Protein AF-J9DRG9-F1 (afdb_monomer_lite)

Organism: Wuchereria bancrofti (NCBI:txid6293)

Sequence (100 aa):
MYSAGPHSILNNKTHSDPTDEMRHVGDLGNIVAEGDGTAHINISDKHVQLLGPNSIIGRSIVVHADQDDLGKGIGDKKNESLKTGNAGARVACGIVAISA

Foldseek 3Di:
DPPLDFAAADPPFWFAAQPDPGHGLRRQFDFDADPVRDTDDDGDHDSADCDDPSHQAFHKDWDADAGQLGCVDDDPCNVVSRGHSPRHDTPDMDGRHDDD

Secondary structure (DSSP, 8-state):
-----S---STTPPP--TTSSSS-TT--------TTS--------SS-BSSSTTB-TTSEEEEESS---TT---GGGHHHHHHHTT--SEEEEEE-----

Structure (mmCIF, N/CA/C/O backbone):
data_AF-J9DRG9-F1
#
_entry.id   AF-J9DRG9-F1
#
loop_
_atom_site.group_PDB
_atom_site.id
_atom_site.type_symbol
_atom_site.label_atom_id
_atom_site.label_alt_id
_atom_site.label_comp_id
_atom_site.label_asym_id
_atom_site.label_entity_id
_atom_site.label_seq_id
_atom_site.pdbx_PDB_ins_code
_atom_site.Cartn_x
_atom_site.Cartn_y
_atom_site.Cartn_z
_atom_site.occupancy
_atom_site.B_iso_or_equiv
_atom_site.auth_seq_id
_atom_site.auth_comp_id
_atom_site.auth_asym_id
_atom_site.auth_atom_id
_atom_site.pdbx_PDB_model_num
ATOM 1 N N . MET A 1 1 ? -3.247 -17.967 -0.791 1.00 45.69 1 MET A N 1
ATOM 2 C CA . MET A 1 1 ? -2.030 -17.304 -1.308 1.00 45.69 1 MET A CA 1
ATOM 3 C C . MET A 1 1 ? -1.421 -16.523 -0.147 1.00 45.69 1 MET A C 1
ATOM 5 O O . MET A 1 1 ? -2.020 -15.547 0.269 1.00 45.69 1 MET A O 1
ATOM 9 N N . TYR A 1 2 ? -0.332 -17.004 0.464 1.00 48.12 2 TYR A N 1
ATOM 10 C CA . TYR A 1 2 ? 0.168 -16.516 1.770 1.00 48.12 2 TYR A CA 1
ATOM 11 C C . TYR A 1 2 ? 1.612 -15.965 1.727 1.00 48.12 2 TYR A C 1
ATOM 13 O O . TYR A 1 2 ? 2.277 -15.926 2.753 1.00 48.12 2 TYR A O 1
ATOM 21 N N . SER A 1 3 ? 2.139 -15.549 0.567 1.00 79.69 3 SER A N 1
ATOM 22 C CA . SER A 1 3 ? 3.590 -15.305 0.417 1.00 79.69 3 SER A CA 1
ATOM 23 C C . SER A 1 3 ? 4.017 -13.887 0.021 1.00 79.69 3 SER A C 1
ATOM 25 O O . SER A 1 3 ? 5.208 -13.674 -0.171 1.00 79.69 3 SER A O 1
ATOM 27 N N . ALA A 1 4 ? 3.110 -12.907 -0.095 1.00 82.62 4 ALA A N 1
ATOM 28 C CA . ALA A 1 4 ? 3.486 -11.557 -0.551 1.00 82.62 4 ALA A CA 1
ATOM 29 C C . ALA A 1 4 ? 4.402 -10.785 0.430 1.00 82.62 4 ALA A C 1
ATOM 31 O O . ALA A 1 4 ? 5.039 -9.818 0.029 1.00 82.62 4 ALA A O 1
ATOM 32 N N . GLY A 1 5 ? 4.498 -11.208 1.699 1.00 88.88 5 GLY A N 1
ATOM 33 C CA . GLY A 1 5 ? 5.360 -10.563 2.699 1.00 88.88 5 GLY A CA 1
ATOM 34 C C . GLY A 1 5 ? 4.794 -9.244 3.257 1.00 88.88 5 GLY A C 1
ATOM 35 O O . GLY A 1 5 ? 3.593 -8.999 3.104 1.00 88.88 5 GLY A O 1
ATOM 36 N N . PRO A 1 6 ? 5.601 -8.442 3.982 1.00 90.81 6 PRO A N 1
ATOM 37 C CA . PRO A 1 6 ? 5.221 -7.114 4.482 1.00 90.81 6 PRO A CA 1
ATOM 38 C C . PRO A 1 6 ? 5.163 -6.071 3.352 1.00 90.81 6 PRO A C 1
ATOM 40 O O . PRO A 1 6 ? 5.451 -6.382 2.196 1.00 90.81 6 PRO A O 1
ATOM 43 N N . HIS A 1 7 ? 4.815 -4.823 3.684 1.00 86.94 7 HIS A N 1
ATOM 44 C CA . HIS A 1 7 ? 4.903 -3.705 2.738 1.00 86.94 7 HIS A CA 1
ATOM 45 C C . HIS A 1 7 ? 6.338 -3.560 2.201 1.00 86.94 7 HIS A C 1
ATOM 47 O O . HIS A 1 7 ? 7.302 -4.028 2.809 1.00 86.94 7 HIS A O 1
ATOM 53 N N . SER A 1 8 ? 6.505 -2.904 1.051 1.00 77.88 8 SER A N 1
ATOM 54 C CA . SER A 1 8 ? 7.840 -2.648 0.503 1.00 77.88 8 SER A CA 1
ATOM 55 C C . SER A 1 8 ? 8.552 -1.566 1.322 1.00 77.88 8 SER A C 1
ATOM 57 O O . SER A 1 8 ? 8.242 -0.381 1.189 1.00 77.88 8 SER A O 1
ATOM 59 N N . ILE A 1 9 ? 9.505 -1.971 2.163 1.00 76.69 9 ILE A N 1
ATOM 60 C CA . ILE A 1 9 ? 10.248 -1.083 3.069 1.00 76.69 9 ILE A CA 1
ATOM 61 C C . ILE A 1 9 ? 11.602 -0.716 2.455 1.00 76.69 9 ILE A C 1
ATOM 63 O O . ILE A 1 9 ? 12.373 -1.589 2.060 1.00 76.69 9 ILE A O 1
ATOM 67 N N . LEU A 1 10 ? 11.919 0.579 2.452 1.00 67.06 10 LEU A N 1
ATOM 68 C CA . LEU A 1 10 ? 13.274 1.092 2.262 1.00 67.06 10 LEU A CA 1
ATOM 69 C C . LEU A 1 10 ? 13.640 1.932 3.494 1.00 67.06 10 LEU A C 1
ATOM 71 O O . LEU A 1 10 ? 12.812 2.699 3.983 1.00 67.06 10 LEU A O 1
ATOM 75 N N . ASN A 1 11 ? 14.871 1.798 3.992 1.00 70.56 11 ASN A N 1
ATOM 76 C CA . ASN A 1 11 ? 15.418 2.584 5.111 1.00 70.56 11 ASN A CA 1
ATOM 77 C C . ASN A 1 11 ? 14.695 2.430 6.468 1.00 70.56 11 ASN A C 1
ATOM 79 O O . ASN A 1 11 ? 14.717 3.359 7.269 1.00 70.56 11 ASN A O 1
ATOM 83 N N . ASN A 1 12 ? 14.082 1.270 6.744 1.00 74.81 12 ASN A N 1
ATOM 84 C CA . ASN A 1 12 ? 13.468 0.936 8.043 1.00 74.81 12 ASN A CA 1
ATOM 85 C C . ASN A 1 12 ? 12.459 1.987 8.562 1.00 74.81 12 ASN A C 1
ATOM 87 O O . ASN A 1 12 ? 12.376 2.247 9.763 1.00 74.81 12 ASN A O 1
ATOM 91 N N . LYS A 1 13 ? 11.735 2.627 7.637 1.00 86.12 13 LYS A N 1
ATOM 92 C CA . LYS A 1 13 ? 10.661 3.583 7.937 1.00 86.12 13 LYS A CA 1
ATOM 93 C C . LYS A 1 13 ? 9.447 2.852 8.522 1.00 86.12 13 LYS A C 1
ATOM 95 O O . LYS A 1 13 ? 9.296 1.659 8.281 1.00 86.12 13 LYS A O 1
ATOM 100 N N . THR A 1 14 ? 8.606 3.563 9.270 1.00 94.12 14 THR A N 1
ATOM 101 C CA . THR A 1 14 ? 7.284 3.077 9.696 1.00 94.12 14 THR A CA 1
ATOM 102 C C . THR A 1 14 ? 6.256 3.270 8.586 1.00 94.12 14 THR A C 1
ATOM 104 O O . THR A 1 14 ? 6.478 4.056 7.661 1.00 94.12 14 THR A O 1
ATOM 107 N N . HIS A 1 15 ? 5.133 2.566 8.706 1.00 96.31 15 HIS A N 1
ATOM 108 C CA . HIS A 1 15 ? 3.958 2.797 7.878 1.00 96.31 15 HIS A CA 1
ATOM 109 C C . HIS A 1 15 ? 3.374 4.187 8.158 1.00 96.31 15 HIS A C 1
ATOM 111 O O . HIS A 1 15 ? 3.251 4.567 9.329 1.00 96.31 15 HIS A O 1
ATOM 117 N N . SER A 1 16 ? 3.018 4.909 7.092 1.00 95.69 16 SER A N 1
ATOM 118 C CA . SER A 1 16 ? 2.484 6.274 7.172 1.00 95.69 16 SER A CA 1
ATOM 119 C C . SER A 1 16 ? 1.625 6.626 5.947 1.00 95.69 16 SER A C 1
ATOM 121 O O . SER A 1 16 ? 1.507 5.851 4.996 1.00 95.69 16 SER A O 1
ATOM 123 N N . ASP A 1 17 ? 1.062 7.834 5.947 1.00 96.19 17 ASP A N 1
ATOM 124 C CA . ASP A 1 17 ? 0.263 8.390 4.853 1.00 96.19 17 ASP A CA 1
ATOM 125 C C . ASP A 1 17 ? 1.088 8.515 3.552 1.00 96.19 17 ASP A C 1
ATOM 127 O O . ASP A 1 17 ? 2.254 8.911 3.618 1.00 96.19 17 ASP A O 1
ATOM 131 N N . PRO A 1 18 ? 0.525 8.255 2.353 1.00 95.44 18 PRO A N 1
ATOM 132 C CA . PRO A 1 18 ? 1.224 8.425 1.072 1.00 95.44 18 PRO A CA 1
ATOM 133 C C . PRO A 1 18 ? 1.850 9.810 0.857 1.00 95.44 18 PRO A C 1
ATOM 135 O O . PRO A 1 18 ? 2.835 9.941 0.118 1.00 95.44 18 PRO A O 1
ATOM 138 N N . THR A 1 19 ? 1.277 10.836 1.493 1.00 94.38 19 THR A N 1
ATOM 139 C CA . THR A 1 19 ? 1.742 12.228 1.423 1.00 94.38 19 THR A CA 1
ATOM 140 C C . THR A 1 19 ? 2.936 12.526 2.334 1.00 94.38 19 THR A C 1
ATOM 142 O O . THR A 1 19 ? 3.641 13.511 2.099 1.00 94.38 19 THR A O 1
ATOM 145 N N . ASP A 1 20 ? 3.229 11.656 3.303 1.00 93.06 20 ASP A N 1
ATOM 146 C CA . ASP A 1 20 ? 4.372 11.804 4.200 1.00 93.06 20 ASP A CA 1
ATOM 147 C C . ASP A 1 20 ? 5.697 11.477 3.486 1.00 93.06 20 ASP A C 1
ATOM 149 O O . ASP A 1 20 ? 5.816 10.540 2.692 1.00 93.06 20 ASP A O 1
ATOM 153 N N . GLU A 1 21 ? 6.760 12.221 3.805 1.00 88.00 21 GLU A N 1
ATOM 154 C CA . GLU A 1 21 ? 8.109 11.923 3.292 1.00 88.00 21 GLU A CA 1
ATOM 155 C C . GLU A 1 21 ? 8.704 10.641 3.902 1.00 88.00 21 GLU A C 1
ATOM 157 O O . GLU A 1 21 ? 9.530 9.940 3.299 1.00 88.00 21 GLU A O 1
ATOM 162 N N . MET A 1 22 ? 8.287 10.319 5.126 1.00 89.00 22 MET A N 1
ATOM 163 C CA . MET A 1 22 ? 8.762 9.178 5.899 1.00 89.00 22 MET A CA 1
ATOM 164 C C . MET A 1 22 ? 7.668 8.115 5.992 1.00 89.00 22 MET A C 1
ATOM 166 O O . MET A 1 22 ? 6.952 8.039 6.982 1.00 89.00 22 MET A O 1
ATOM 170 N N . ARG A 1 23 ? 7.578 7.284 4.951 1.00 92.75 23 ARG A N 1
ATOM 171 C CA . ARG A 1 23 ? 6.650 6.149 4.826 1.00 92.75 23 ARG A CA 1
ATOM 172 C C . ARG A 1 23 ? 7.311 4.938 4.167 1.00 92.75 23 ARG A C 1
ATOM 174 O O . ARG A 1 23 ? 8.393 5.082 3.579 1.00 92.75 23 ARG A O 1
ATOM 181 N N . HIS A 1 24 ? 6.678 3.765 4.188 1.00 94.69 24 HIS A N 1
ATOM 182 C CA . HIS A 1 24 ? 7.122 2.666 3.327 1.00 94.69 24 HIS A CA 1
ATOM 183 C C . HIS A 1 24 ? 6.905 3.025 1.855 1.00 94.69 24 HIS A C 1
ATOM 185 O O . HIS A 1 24 ? 5.947 3.709 1.508 1.00 94.69 24 HIS A O 1
ATOM 191 N N . VAL A 1 25 ? 7.746 2.504 0.955 1.00 93.44 25 VAL A N 1
ATOM 192 C CA . VAL A 1 25 ? 7.607 2.741 -0.495 1.00 93.44 25 VAL A CA 1
ATOM 193 C C . VAL A 1 25 ? 6.251 2.245 -1.003 1.00 93.44 25 VAL A C 1
ATOM 195 O O . VAL A 1 25 ? 5.634 2.903 -1.834 1.00 93.44 25 VAL A O 1
ATOM 198 N N . GLY A 1 26 ? 5.783 1.110 -0.472 1.00 93.88 26 GLY A N 1
ATOM 199 C CA . GLY A 1 26 ? 4.512 0.488 -0.853 1.00 93.88 26 GLY A CA 1
ATOM 200 C C . GLY A 1 26 ? 3.254 1.090 -0.220 1.00 93.88 26 GLY A C 1
ATOM 201 O O . GLY A 1 26 ? 2.172 0.599 -0.522 1.00 93.88 26 GLY A O 1
ATOM 202 N N . ASP A 1 27 ? 3.367 2.107 0.641 1.00 96.62 27 ASP A N 1
ATOM 203 C CA . ASP A 1 27 ? 2.198 2.757 1.245 1.00 96.62 27 ASP A CA 1
ATOM 204 C C . ASP A 1 27 ? 1.525 3.673 0.208 1.00 96.62 27 ASP A C 1
ATOM 206 O O . ASP A 1 27 ? 1.989 4.783 -0.059 1.00 96.62 27 ASP A O 1
ATOM 210 N N . LEU A 1 28 ? 0.450 3.177 -0.410 1.00 97.19 28 LEU A N 1
ATOM 211 C CA . LEU A 1 28 ? -0.343 3.893 -1.421 1.00 97.19 28 LEU A CA 1
ATOM 212 C C . LEU A 1 28 ? -1.701 4.380 -0.886 1.00 97.19 28 LEU A C 1
ATOM 214 O O . LEU A 1 28 ? -2.447 5.031 -1.613 1.00 97.19 28 LEU A O 1
ATOM 218 N N . GLY A 1 29 ? -1.989 4.116 0.391 1.00 97.88 29 GLY A N 1
ATOM 219 C CA . GLY A 1 29 ? -3.188 4.573 1.085 1.00 97.88 29 GLY A CA 1
ATOM 220 C C . GLY A 1 29 ? -4.428 3.756 0.737 1.00 97.88 29 GLY A C 1
ATOM 221 O O . GLY A 1 29 ? -4.352 2.564 0.448 1.00 97.88 29 GLY A O 1
ATOM 222 N N . ASN A 1 30 ? -5.585 4.415 0.786 1.00 98.38 30 ASN A N 1
ATOM 223 C CA . ASN A 1 30 ? -6.884 3.775 0.613 1.00 98.38 30 ASN A CA 1
ATOM 224 C C . ASN A 1 30 ? -7.420 3.924 -0.815 1.00 98.38 30 ASN A C 1
ATOM 226 O O . ASN A 1 30 ? -7.277 4.972 -1.443 1.00 98.38 30 ASN A O 1
ATOM 230 N N . ILE A 1 31 ? -8.124 2.892 -1.276 1.00 97.94 31 ILE A N 1
ATOM 231 C CA . ILE A 1 31 ? -9.014 2.954 -2.439 1.00 97.94 31 ILE A CA 1
ATOM 232 C C . ILE A 1 31 ? -10.465 2.966 -1.958 1.00 97.94 31 ILE A C 1
ATOM 234 O O . ILE A 1 31 ? -10.760 2.499 -0.859 1.00 97.94 31 ILE A O 1
ATOM 238 N N . VAL A 1 32 ? -11.375 3.482 -2.780 1.00 97.50 32 VAL A N 1
ATOM 239 C CA . VAL A 1 32 ? -12.805 3.527 -2.459 1.00 97.50 32 VAL A CA 1
ATOM 240 C C . VAL A 1 32 ? -13.555 2.674 -3.469 1.00 97.50 32 VAL A C 1
ATOM 242 O O . VAL A 1 32 ? -13.469 2.921 -4.670 1.00 97.50 32 VAL A O 1
ATOM 245 N N . ALA A 1 33 ? -14.262 1.662 -2.970 1.00 96.50 33 ALA A N 1
ATOM 246 C CA . ALA A 1 33 ? -15.211 0.892 -3.758 1.00 96.50 33 ALA A CA 1
ATOM 247 C C . ALA A 1 33 ? -16.583 1.581 -3.738 1.00 96.50 33 ALA A C 1
ATOM 249 O O . ALA A 1 33 ? -17.028 2.069 -2.696 1.00 96.50 33 ALA A O 1
ATOM 250 N N . GLU A 1 34 ? -17.243 1.624 -4.889 1.00 96.06 34 GLU A N 1
ATOM 251 C CA . GLU A 1 34 ? -18.610 2.113 -5.041 1.00 96.06 34 GLU A CA 1
ATOM 252 C C . GLU A 1 34 ? -19.628 1.080 -4.524 1.00 96.06 34 GLU A C 1
ATOM 254 O O . GLU A 1 34 ? -19.274 -0.001 -4.049 1.00 96.06 34 GLU A O 1
ATOM 259 N N . GLY A 1 35 ? -20.922 1.407 -4.588 1.00 96.38 35 GLY A N 1
ATOM 260 C CA . GLY A 1 35 ? -21.987 0.554 -4.044 1.00 96.38 35 GLY A CA 1
ATOM 261 C C . GLY A 1 35 ? -22.113 -0.824 -4.709 1.00 96.38 35 GLY A C 1
ATOM 262 O O . GLY A 1 35 ? -22.702 -1.728 -4.120 1.00 96.38 35 GLY A O 1
ATOM 263 N N . ASP A 1 36 ? -21.560 -0.993 -5.909 1.00 96.88 36 ASP A N 1
ATOM 264 C CA . ASP A 1 36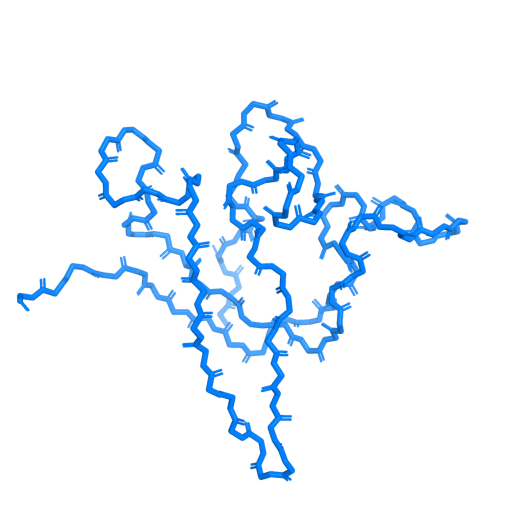 ? -21.483 -2.265 -6.635 1.00 96.88 36 ASP A CA 1
ATOM 265 C C . ASP A 1 36 ? -20.205 -3.072 -6.315 1.00 96.88 36 ASP A C 1
ATOM 267 O O . ASP A 1 36 ? -20.057 -4.202 -6.779 1.00 96.88 36 ASP A O 1
ATOM 271 N N . GLY A 1 37 ? -19.293 -2.510 -5.513 1.00 94.62 37 GLY A N 1
ATOM 272 C CA . GLY A 1 37 ? -18.000 -3.098 -5.169 1.00 94.62 37 GLY A CA 1
ATOM 273 C C . GLY A 1 37 ? -16.856 -2.749 -6.130 1.00 94.62 37 GLY A C 1
ATOM 274 O O . GLY A 1 37 ? -15.728 -3.192 -5.902 1.00 94.62 37 GLY A O 1
ATOM 275 N N . THR A 1 38 ? -17.100 -1.957 -7.178 1.00 97.44 38 THR A N 1
ATOM 276 C CA . THR A 1 38 ? -16.073 -1.533 -8.140 1.00 97.44 38 THR A CA 1
ATOM 277 C C . THR A 1 38 ? -15.268 -0.359 -7.583 1.00 97.44 38 THR A C 1
ATOM 279 O O . THR A 1 38 ? -15.835 0.609 -7.090 1.00 97.44 38 THR A O 1
ATOM 282 N N . ALA A 1 39 ? -13.936 -0.405 -7.684 1.00 97.38 39 ALA A N 1
ATOM 283 C CA . ALA A 1 39 ? -13.063 0.715 -7.327 1.00 97.38 39 ALA A CA 1
ATOM 284 C C . ALA A 1 39 ? -12.336 1.251 -8.567 1.00 97.38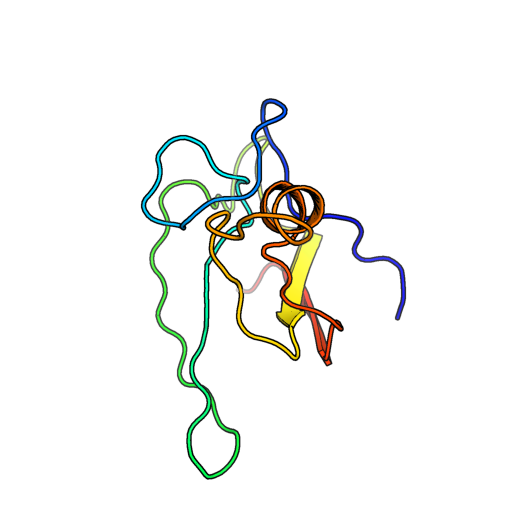 39 ALA A C 1
ATOM 286 O O . ALA A 1 39 ? -11.569 0.532 -9.212 1.00 97.38 39 ALA A O 1
ATOM 287 N N . HIS A 1 40 ? -12.537 2.531 -8.877 1.00 97.00 40 HIS A N 1
ATOM 288 C CA . HIS A 1 40 ? -11.772 3.236 -9.903 1.00 97.00 40 HIS A CA 1
ATOM 289 C C . HIS A 1 40 ? -10.536 3.877 -9.269 1.00 97.00 40 HIS A C 1
ATOM 291 O O . HIS A 1 40 ? -10.645 4.760 -8.421 1.00 97.00 40 HIS A O 1
ATOM 297 N N . ILE A 1 41 ? -9.347 3.422 -9.667 1.00 96.88 41 ILE A N 1
ATOM 298 C CA . ILE A 1 41 ? -8.092 3.776 -8.996 1.00 96.88 41 ILE A CA 1
ATOM 299 C C . ILE A 1 41 ? -7.250 4.661 -9.916 1.00 96.88 41 ILE A C 1
ATOM 301 O O . ILE A 1 41 ? -6.894 4.258 -11.022 1.00 96.88 41 ILE A O 1
ATOM 305 N N . ASN A 1 42 ? -6.894 5.854 -9.436 1.00 96.62 42 ASN A N 1
ATOM 306 C CA . ASN A 1 42 ? -5.919 6.739 -10.068 1.00 96.62 42 ASN A CA 1
ATOM 307 C C . ASN A 1 42 ? -4.999 7.320 -8.987 1.00 96.62 42 ASN A C 1
ATOM 309 O O . ASN A 1 42 ? -5.406 8.196 -8.226 1.00 96.62 42 ASN A O 1
ATOM 313 N N . ILE A 1 43 ? -3.777 6.793 -8.896 1.00 96.25 43 ILE A N 1
ATOM 314 C CA . ILE A 1 43 ? -2.781 7.168 -7.887 1.00 96.25 43 ILE A CA 1
ATOM 315 C C . ILE A 1 43 ? -1.487 7.535 -8.612 1.00 96.25 43 ILE A C 1
ATOM 317 O O . ILE A 1 43 ? -1.007 6.782 -9.458 1.00 96.25 43 ILE A O 1
ATOM 321 N N . SER A 1 44 ? -0.907 8.680 -8.251 1.00 95.44 44 SER A N 1
ATOM 322 C CA . SER A 1 44 ? 0.419 9.106 -8.701 1.00 95.44 44 SER A CA 1
ATOM 323 C C . SER A 1 44 ? 1.364 9.115 -7.511 1.00 95.44 44 SER A C 1
ATOM 325 O O . SER A 1 44 ? 1.057 9.739 -6.498 1.00 95.44 44 SER A O 1
ATOM 327 N N . ASP A 1 45 ? 2.525 8.474 -7.647 1.00 94.56 45 ASP A N 1
ATOM 328 C CA . ASP A 1 45 ? 3.479 8.347 -6.552 1.00 94.56 45 ASP A CA 1
ATOM 329 C C . ASP A 1 45 ? 4.928 8.633 -6.958 1.00 94.56 45 ASP A C 1
ATOM 331 O O . ASP A 1 45 ? 5.359 8.282 -8.054 1.00 94.56 45 ASP A O 1
ATOM 335 N N . LYS A 1 46 ? 5.692 9.261 -6.052 1.00 91.69 46 LYS A N 1
ATOM 336 C CA . LYS A 1 46 ? 7.106 9.622 -6.278 1.00 91.69 46 LYS A CA 1
ATOM 337 C C . LYS A 1 46 ? 8.112 8.583 -5.769 1.00 91.69 46 LYS A C 1
ATOM 339 O O . LYS A 1 46 ? 9.287 8.663 -6.124 1.00 91.69 46 LYS A O 1
ATOM 344 N N . HIS A 1 47 ? 7.690 7.653 -4.909 1.00 91.50 47 HIS A N 1
ATOM 345 C CA . HIS A 1 47 ? 8.575 6.650 -4.309 1.00 91.50 47 HIS A CA 1
ATOM 346 C C . HIS A 1 47 ? 8.504 5.310 -5.037 1.00 91.50 47 HIS A C 1
ATOM 348 O O . HIS A 1 47 ? 9.513 4.606 -5.107 1.00 91.50 47 HIS A O 1
ATOM 354 N N . VAL A 1 48 ? 7.341 4.953 -5.583 1.00 93.56 48 VAL A N 1
ATOM 355 C CA . VAL A 1 48 ? 7.197 3.772 -6.434 1.00 93.56 48 VAL A CA 1
ATOM 356 C C . VAL A 1 48 ? 7.978 3.967 -7.731 1.00 93.56 48 VAL A C 1
ATOM 358 O O . VAL A 1 48 ? 7.775 4.926 -8.471 1.00 93.56 48 VAL A O 1
ATOM 361 N N . GLN A 1 49 ? 8.880 3.032 -8.015 1.00 95.00 49 GLN A N 1
ATOM 362 C CA . GLN A 1 49 ? 9.733 3.053 -9.200 1.00 95.00 49 GLN A CA 1
ATOM 363 C C . GLN A 1 49 ? 9.564 1.756 -9.988 1.00 95.00 49 GLN A C 1
ATOM 365 O O . GLN A 1 49 ? 9.412 0.682 -9.410 1.00 95.00 49 GLN A O 1
ATOM 370 N N . LEU A 1 50 ? 9.627 1.843 -11.318 1.00 96.06 50 LEU A N 1
ATOM 371 C CA . LEU A 1 50 ? 9.636 0.668 -12.202 1.00 96.06 50 LEU A CA 1
ATOM 372 C C . LEU A 1 50 ? 11.058 0.255 -12.612 1.00 96.06 50 LEU A C 1
ATOM 374 O O . LEU A 1 50 ? 11.267 -0.854 -13.098 1.00 96.06 50 LEU A O 1
ATOM 378 N N . LEU A 1 51 ? 12.049 1.115 -12.368 1.00 95.12 51 LEU A N 1
ATOM 379 C CA . LEU A 1 51 ? 13.450 0.920 -12.736 1.00 95.12 51 LEU A CA 1
ATOM 380 C C . LEU A 1 51 ? 14.367 1.136 -11.527 1.00 95.12 51 LEU A C 1
ATOM 382 O O . LEU A 1 51 ? 13.994 1.795 -10.559 1.00 95.12 51 LEU A O 1
ATOM 386 N N . GLY A 1 52 ? 15.589 0.610 -11.611 1.00 93.62 52 GLY A N 1
ATOM 387 C CA . GLY A 1 52 ? 16.599 0.753 -10.564 1.00 93.62 52 GLY A CA 1
ATOM 388 C C . GLY A 1 52 ? 16.440 -0.239 -9.401 1.00 93.62 52 GLY A C 1
ATOM 389 O O . GLY A 1 52 ? 15.571 -1.111 -9.428 1.00 93.62 52 GLY A O 1
ATOM 390 N N . PRO A 1 53 ? 17.294 -0.131 -8.366 1.00 90.56 53 PRO A N 1
ATOM 391 C CA . PRO A 1 53 ? 17.375 -1.115 -7.280 1.00 90.56 53 PRO A CA 1
ATOM 392 C C . PRO A 1 53 ? 16.119 -1.175 -6.399 1.00 90.56 53 PRO A C 1
ATOM 394 O O . PRO A 1 53 ? 15.870 -2.190 -5.754 1.00 90.56 53 PRO A O 1
ATOM 397 N N . ASN A 1 54 ? 15.310 -0.113 -6.397 1.00 89.38 54 ASN A N 1
ATOM 398 C CA . ASN A 1 54 ? 14.065 -0.027 -5.632 1.00 89.38 54 ASN A CA 1
ATOM 399 C C . ASN A 1 54 ? 12.824 -0.343 -6.478 1.00 89.38 54 ASN A C 1
ATOM 401 O O . ASN A 1 54 ? 11.708 -0.039 -6.059 1.00 89.38 54 ASN A O 1
ATOM 405 N N . SER A 1 55 ? 13.011 -0.934 -7.663 1.00 94.56 55 SER A N 1
ATOM 406 C CA . SER A 1 55 ? 11.904 -1.280 -8.548 1.00 94.56 55 SER A CA 1
ATOM 407 C C . SER A 1 55 ? 10.865 -2.170 -7.851 1.00 94.56 55 SER A C 1
ATOM 409 O O . SER A 1 55 ? 11.197 -3.065 -7.059 1.00 94.56 55 SER A O 1
ATOM 411 N N . ILE A 1 56 ? 9.590 -1.920 -8.158 1.00 95.19 56 ILE A N 1
ATOM 412 C CA . ILE A 1 56 ? 8.471 -2.757 -7.715 1.00 95.19 56 ILE A CA 1
ATOM 413 C C . ILE A 1 56 ? 8.139 -3.894 -8.688 1.00 95.19 56 ILE A C 1
ATOM 415 O O . ILE A 1 56 ? 7.283 -4.717 -8.372 1.00 95.19 56 ILE A O 1
ATOM 419 N N . ILE A 1 57 ? 8.807 -3.977 -9.843 1.00 96.06 57 ILE A N 1
ATOM 420 C CA . ILE A 1 57 ? 8.625 -5.095 -10.778 1.00 96.06 57 ILE A CA 1
ATOM 421 C C . ILE A 1 57 ? 8.950 -6.419 -10.067 1.00 96.06 57 ILE A C 1
ATOM 423 O O . ILE A 1 57 ? 9.962 -6.541 -9.379 1.00 96.06 57 ILE A O 1
ATOM 427 N N . GLY A 1 58 ? 8.066 -7.409 -10.210 1.00 94.44 58 GLY A N 1
ATOM 428 C CA . GLY A 1 58 ? 8.153 -8.705 -9.528 1.00 94.44 58 GLY A CA 1
ATOM 429 C C . GLY A 1 58 ? 7.652 -8.705 -8.077 1.00 94.44 58 GLY A C 1
ATOM 430 O O . GLY A 1 58 ? 7.570 -9.773 -7.469 1.00 94.44 58 GLY A O 1
ATOM 431 N N . ARG A 1 59 ? 7.280 -7.545 -7.517 1.00 94.81 59 ARG A N 1
ATOM 432 C CA . ARG A 1 59 ? 6.582 -7.444 -6.221 1.00 94.81 59 ARG A CA 1
ATOM 433 C C . ARG A 1 59 ? 5.075 -7.598 -6.412 1.00 94.81 59 ARG A C 1
ATOM 435 O O . ARG A 1 59 ? 4.602 -7.891 -7.507 1.00 94.81 59 ARG A O 1
ATOM 442 N N . SER A 1 60 ? 4.309 -7.431 -5.336 1.00 95.38 60 SER A N 1
ATOM 443 C CA . SER A 1 60 ? 2.850 -7.537 -5.362 1.00 95.38 60 SER A CA 1
ATOM 444 C C . SER A 1 60 ? 2.165 -6.221 -5.015 1.00 95.38 60 SER A C 1
ATOM 446 O O . SER A 1 60 ? 2.623 -5.504 -4.128 1.00 95.38 60 SER A O 1
ATOM 448 N N . ILE A 1 61 ? 1.032 -5.961 -5.664 1.00 96.06 61 ILE A N 1
ATOM 449 C CA . ILE A 1 61 ? -0.002 -5.053 -5.156 1.00 96.06 61 ILE A CA 1
ATOM 450 C C . ILE A 1 61 ? -0.967 -5.883 -4.314 1.00 96.06 61 ILE A C 1
ATOM 452 O O . ILE A 1 61 ? -1.309 -7.004 -4.700 1.00 96.06 61 ILE A O 1
ATOM 456 N N . VAL A 1 62 ? -1.375 -5.354 -3.162 1.00 96.75 62 VAL A N 1
ATOM 457 C CA . VAL A 1 62 ? -2.290 -6.008 -2.221 1.00 96.75 62 VAL A CA 1
ATOM 458 C C . VAL A 1 62 ? -3.422 -5.043 -1.893 1.00 96.75 62 VAL A C 1
ATOM 460 O O . VAL A 1 62 ? -3.166 -3.880 -1.600 1.00 96.75 62 VAL A O 1
ATOM 463 N N . VAL A 1 63 ? -4.659 -5.535 -1.939 1.00 97.19 63 VAL A N 1
ATOM 464 C CA . VAL A 1 63 ? -5.847 -4.812 -1.467 1.00 97.19 63 VAL A CA 1
ATOM 465 C C . VAL A 1 63 ? -6.296 -5.435 -0.153 1.00 97.19 63 VAL A C 1
ATOM 467 O O . VAL A 1 63 ? -6.271 -6.661 0.010 1.00 97.19 63 VAL A O 1
ATOM 470 N N . HIS A 1 64 ? -6.685 -4.578 0.779 1.00 97.81 64 HIS A N 1
ATOM 471 C CA . HIS A 1 64 ? -7.038 -4.925 2.145 1.00 97.81 64 HIS A CA 1
ATOM 472 C C . HIS A 1 64 ? -8.551 -4.832 2.393 1.00 97.81 64 HIS A C 1
ATOM 474 O O . HIS A 1 64 ? -9.267 -4.179 1.637 1.00 97.81 64 HIS A O 1
ATOM 480 N N . ALA A 1 65 ? -9.031 -5.557 3.406 1.00 97.38 65 ALA A N 1
ATOM 481 C CA . ALA A 1 65 ? -10.445 -5.634 3.773 1.00 97.38 65 ALA A CA 1
ATOM 482 C C . ALA A 1 65 ? -10.916 -4.399 4.546 1.00 97.38 65 ALA A C 1
ATOM 484 O O . ALA A 1 65 ? -12.051 -3.963 4.364 1.00 97.38 65 ALA A O 1
ATOM 485 N N . ASP A 1 66 ? -10.044 -3.864 5.402 1.00 98.06 66 ASP A N 1
ATOM 486 C CA . ASP A 1 66 ? -10.351 -2.742 6.275 1.00 98.06 66 ASP A CA 1
ATOM 487 C C . ASP A 1 66 ? -9.609 -1.486 5.812 1.00 98.06 66 ASP A C 1
ATOM 489 O O . ASP A 1 66 ? -8.640 -1.540 5.051 1.00 98.06 66 ASP A O 1
A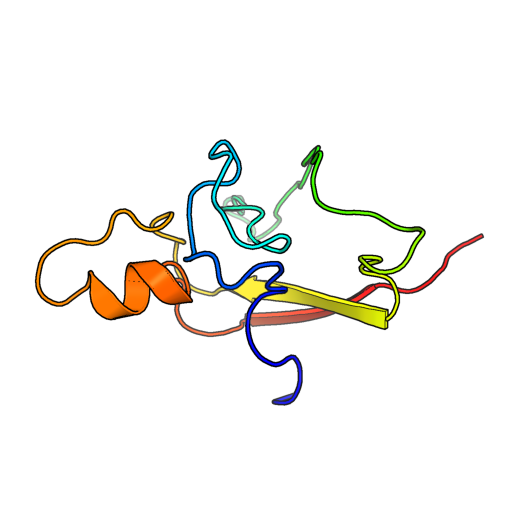TOM 493 N N . GLN A 1 67 ? -10.082 -0.338 6.289 1.00 98.44 67 GLN A N 1
ATOM 494 C CA . GLN A 1 67 ? -9.454 0.945 6.017 1.00 98.44 67 GLN A CA 1
ATOM 495 C C . GLN A 1 67 ? -8.062 1.017 6.657 1.00 98.44 67 GLN A C 1
ATOM 497 O O . GLN A 1 67 ? -7.899 0.757 7.849 1.00 98.44 67 GLN A O 1
ATOM 502 N N . ASP A 1 68 ? -7.092 1.462 5.868 1.00 98.56 68 ASP A N 1
ATOM 503 C CA . ASP A 1 68 ? -5.772 1.861 6.330 1.00 98.56 68 ASP A CA 1
ATOM 504 C C . ASP A 1 68 ? -5.877 3.177 7.130 1.00 98.56 68 ASP A C 1
ATOM 506 O O . ASP A 1 68 ? -6.387 4.192 6.637 1.00 98.56 68 ASP A O 1
ATOM 510 N N . ASP A 1 69 ? -5.421 3.154 8.382 1.00 98.50 69 ASP A N 1
ATOM 511 C CA . ASP A 1 69 ? -5.411 4.287 9.308 1.00 98.50 69 ASP A CA 1
ATOM 512 C C . ASP A 1 69 ? -4.229 5.252 9.119 1.00 98.50 69 ASP A C 1
ATOM 514 O O . ASP A 1 69 ? -4.139 6.263 9.822 1.00 98.50 69 ASP A O 1
ATOM 518 N N . LEU A 1 70 ? -3.355 4.979 8.150 1.00 98.12 70 LEU A N 1
ATOM 519 C CA . LEU A 1 70 ? -2.263 5.833 7.687 1.00 98.12 70 LEU A CA 1
ATOM 520 C C . LEU A 1 70 ? -1.222 6.120 8.774 1.00 98.12 70 LEU A C 1
ATOM 522 O O . LEU A 1 70 ? -0.657 7.215 8.835 1.00 98.12 70 LEU A O 1
ATOM 526 N N . GLY A 1 71 ? -1.011 5.166 9.683 1.00 97.50 71 GLY A N 1
ATOM 527 C CA . GLY A 1 71 ? -0.075 5.314 10.799 1.00 97.50 71 GLY A CA 1
ATOM 528 C C . GLY A 1 71 ? -0.614 6.176 11.951 1.00 97.50 71 GLY A C 1
ATOM 529 O O . GLY A 1 71 ? 0.140 6.538 12.858 1.00 97.50 71 GLY A O 1
ATOM 530 N N . LYS A 1 72 ? -1.910 6.529 11.932 1.00 97.88 72 LYS A N 1
ATOM 531 C CA . LYS A 1 72 ? -2.536 7.478 12.878 1.00 97.88 72 LYS A CA 1
ATOM 532 C C . LYS A 1 72 ? -3.321 6.792 14.002 1.00 97.88 72 LYS A C 1
ATOM 534 O O . LYS A 1 72 ? -3.993 7.465 14.788 1.00 97.88 72 LYS A O 1
ATOM 539 N N . GLY A 1 73 ? -3.235 5.470 14.120 1.00 97.50 73 GLY A N 1
ATOM 540 C CA . GLY A 1 73 ? -3.830 4.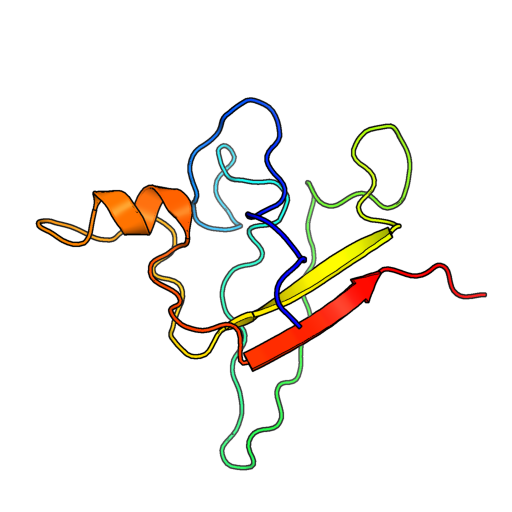713 15.215 1.00 97.50 73 GLY A CA 1
ATOM 541 C C . GLY A 1 73 ? -3.248 5.110 16.578 1.00 97.50 73 GLY A C 1
ATOM 542 O O . GLY A 1 73 ? -2.040 5.287 16.746 1.00 97.50 73 GLY A O 1
ATOM 543 N N . ILE A 1 74 ? -4.115 5.228 17.587 1.00 97.88 74 ILE A N 1
ATOM 544 C CA . ILE A 1 74 ? -3.751 5.616 18.960 1.00 97.88 74 ILE A CA 1
ATOM 545 C C . ILE A 1 74 ? -4.056 4.502 19.969 1.00 97.88 74 ILE A C 1
ATOM 547 O O . ILE A 1 74 ? -4.787 3.556 19.669 1.00 97.88 74 ILE A O 1
ATOM 551 N N . GLY A 1 75 ? -3.501 4.620 21.179 1.00 97.56 75 GLY A N 1
ATOM 552 C CA . GLY A 1 75 ? -3.691 3.635 22.249 1.00 97.56 75 GLY A CA 1
ATOM 553 C C . GLY A 1 75 ? -3.241 2.240 21.815 1.00 97.56 75 GLY A C 1
ATOM 554 O O . GLY A 1 75 ? -2.176 2.090 21.211 1.00 97.56 75 GLY A O 1
ATOM 555 N N . ASP A 1 76 ? -4.082 1.238 22.059 1.00 97.62 76 ASP A N 1
ATOM 556 C CA . ASP A 1 76 ? -3.789 -0.169 21.751 1.00 97.62 76 ASP A CA 1
ATOM 557 C C . ASP A 1 76 ? -3.604 -0.444 20.247 1.00 97.62 76 ASP A C 1
ATOM 559 O O . ASP A 1 76 ? -2.975 -1.432 19.871 1.00 97.62 76 ASP A O 1
ATOM 563 N N . LYS A 1 77 ? -4.080 0.453 19.369 1.00 97.25 77 LYS A N 1
ATOM 564 C CA . LYS A 1 77 ? -3.937 0.330 17.907 1.00 97.25 77 LYS A CA 1
ATOM 565 C C . LYS A 1 77 ? -2.605 0.848 17.366 1.00 97.25 77 LYS A C 1
ATOM 567 O O . LYS A 1 77 ? -2.253 0.546 16.225 1.00 97.25 77 LYS A O 1
ATOM 572 N N . LYS A 1 78 ? -1.855 1.625 18.157 1.00 97.56 78 LYS A N 1
ATOM 573 C CA . LYS A 1 78 ? -0.669 2.361 17.684 1.00 97.56 78 LYS A CA 1
ATOM 574 C C . LYS A 1 78 ? 0.415 1.448 17.112 1.00 97.56 78 LYS A C 1
ATOM 576 O O . LYS A 1 78 ? 1.005 1.754 16.082 1.00 97.56 78 LYS A O 1
ATOM 581 N N . ASN A 1 79 ? 0.687 0.327 17.775 1.00 97.19 79 ASN A N 1
ATOM 582 C CA . ASN A 1 79 ? 1.792 -0.547 17.380 1.00 97.19 79 ASN A CA 1
ATOM 583 C C . ASN A 1 79 ? 1.571 -1.217 16.021 1.00 97.19 79 ASN A C 1
ATOM 585 O O . ASN A 1 79 ? 2.540 -1.433 15.298 1.00 97.19 79 ASN A O 1
ATOM 589 N N . GLU A 1 80 ? 0.328 -1.566 15.694 1.00 97.44 80 GLU A N 1
ATOM 590 C CA . GLU A 1 80 ? -0.010 -2.187 14.412 1.00 97.44 80 GLU A CA 1
ATOM 591 C C . GLU A 1 80 ? -0.242 -1.133 13.324 1.00 97.44 80 GLU A C 1
ATOM 593 O O . GLU A 1 80 ? 0.170 -1.328 12.182 1.00 97.44 80 GLU A O 1
ATOM 598 N N . SER A 1 81 ? -0.758 0.040 13.705 1.00 97.69 81 SER A N 1
ATOM 599 C CA . SER A 1 81 ? -0.881 1.211 12.830 1.00 97.69 81 SER A CA 1
ATOM 600 C C . SER A 1 81 ? 0.454 1.556 12.168 1.00 97.69 81 SER A C 1
ATOM 602 O O . SER A 1 81 ? 0.549 1.601 10.948 1.00 97.69 81 SER A O 1
ATOM 604 N N . LEU A 1 82 ? 1.533 1.649 12.955 1.00 96.56 82 LEU A N 1
ATOM 605 C CA . LEU A 1 82 ? 2.882 1.953 12.456 1.00 96.56 82 LEU A CA 1
ATOM 606 C C . LEU A 1 82 ? 3.516 0.843 11.595 1.00 96.56 82 LEU A C 1
ATOM 608 O O . LEU A 1 82 ? 4.632 1.025 11.100 1.00 96.56 82 LEU A O 1
ATOM 612 N N . LYS A 1 83 ? 2.850 -0.305 11.418 1.00 95.50 83 LYS A N 1
ATOM 613 C CA . LYS A 1 83 ? 3.341 -1.434 10.612 1.00 95.50 83 LYS A CA 1
ATOM 614 C C . LYS A 1 83 ? 2.522 -1.661 9.348 1.00 95.50 83 LYS A C 1
ATOM 616 O O . LYS A 1 83 ? 3.111 -1.895 8.296 1.00 95.50 83 LYS A O 1
ATOM 621 N N . THR A 1 84 ? 1.198 -1.654 9.464 1.00 96.44 84 THR A N 1
ATOM 622 C CA . THR A 1 84 ? 0.275 -2.113 8.411 1.00 96.44 84 THR A CA 1
ATOM 623 C C . THR A 1 84 ? -0.933 -1.198 8.229 1.00 96.44 84 THR A C 1
ATOM 625 O O . THR A 1 84 ? -1.857 -1.555 7.500 1.00 96.44 84 THR A O 1
ATOM 628 N N . GLY A 1 85 ? -0.982 -0.073 8.947 1.00 98.00 85 GLY A N 1
A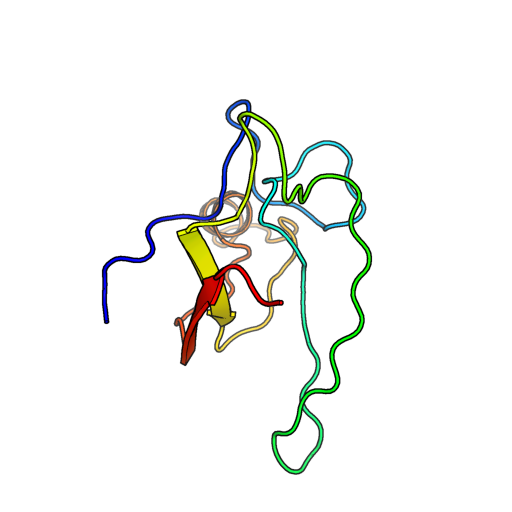TOM 629 C CA . GLY A 1 85 ? -2.138 0.817 8.922 1.00 98.00 85 GLY A CA 1
ATOM 630 C C . GLY A 1 85 ? -3.394 0.208 9.542 1.00 98.00 85 GLY A C 1
ATOM 631 O O . GLY A 1 85 ? -4.488 0.702 9.311 1.00 98.00 85 GLY A O 1
ATOM 632 N N . ASN A 1 86 ? -3.287 -0.897 10.294 1.00 98.19 86 ASN A N 1
ATOM 633 C CA . ASN A 1 86 ? -4.448 -1.658 10.774 1.00 98.19 86 ASN A CA 1
ATOM 634 C C . ASN A 1 86 ? -5.436 -2.073 9.655 1.00 98.19 86 ASN A C 1
ATOM 636 O O . ASN A 1 86 ? -6.604 -2.321 9.941 1.00 98.19 86 ASN A O 1
ATOM 640 N N . ALA A 1 87 ? -4.979 -2.219 8.405 1.00 98.25 87 ALA A N 1
ATOM 641 C CA . ALA A 1 87 ? -5.844 -2.470 7.244 1.00 98.25 87 ALA A CA 1
ATOM 642 C C . ALA A 1 87 ? -6.454 -3.896 7.194 1.00 98.25 87 ALA A C 1
ATOM 644 O O . ALA A 1 87 ? -7.142 -4.282 6.249 1.00 98.25 87 ALA A O 1
ATOM 645 N N . GLY A 1 88 ? -6.196 -4.730 8.201 1.00 97.06 88 GLY A N 1
ATOM 646 C CA . GLY A 1 88 ? -6.827 -6.041 8.326 1.00 97.06 88 GLY A CA 1
ATOM 647 C C . GLY A 1 88 ? -6.423 -7.044 7.240 1.00 97.06 88 GLY A C 1
ATOM 648 O O . GLY A 1 88 ? -5.271 -7.098 6.791 1.00 97.06 88 GLY A O 1
ATOM 649 N N . ALA A 1 89 ? -7.367 -7.907 6.855 1.00 96.81 89 ALA A N 1
ATOM 650 C CA . ALA A 1 89 ? -7.112 -9.048 5.974 1.00 96.81 89 ALA A CA 1
ATOM 651 C C . ALA A 1 8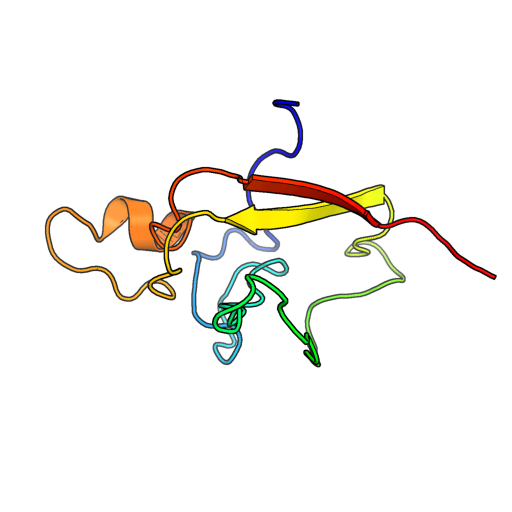9 ? -6.781 -8.634 4.530 1.00 96.81 89 ALA A C 1
ATOM 653 O O . ALA A 1 89 ? -7.258 -7.625 4.027 1.00 96.81 89 ALA A O 1
ATOM 654 N N . ARG A 1 90 ? -5.997 -9.457 3.826 1.00 96.12 90 ARG A N 1
ATOM 655 C CA . ARG A 1 90 ? -5.657 -9.253 2.407 1.00 96.12 90 ARG A CA 1
ATOM 656 C C . ARG A 1 90 ? -6.724 -9.910 1.535 1.00 96.12 90 ARG A C 1
ATOM 658 O O . ARG A 1 90 ? -6.820 -11.137 1.537 1.00 96.12 90 ARG A O 1
ATOM 665 N N . VAL A 1 91 ? -7.504 -9.120 0.799 1.00 95.81 91 VAL A N 1
ATOM 666 C CA . VAL A 1 91 ? -8.632 -9.622 -0.012 1.00 95.81 91 VAL A CA 1
ATOM 667 C C . VAL A 1 91 ? -8.227 -9.985 -1.436 1.00 95.81 91 VAL A C 1
ATOM 669 O O . VAL A 1 91 ? -8.812 -10.886 -2.033 1.00 95.81 91 VAL A O 1
ATOM 672 N N . ALA A 1 92 ? -7.194 -9.334 -1.970 1.00 95.38 92 ALA A N 1
ATOM 673 C CA . ALA A 1 92 ? -6.643 -9.638 -3.283 1.00 95.38 92 ALA A CA 1
ATOM 674 C C . ALA A 1 92 ? -5.151 -9.305 -3.338 1.00 95.38 92 ALA A C 1
ATOM 676 O O . ALA A 1 92 ? -4.665 -8.416 -2.635 1.00 95.38 92 ALA A O 1
ATOM 677 N N . CYS A 1 93 ? -4.422 -10.008 -4.200 1.00 96.25 93 CYS A N 1
ATOM 678 C CA . CYS A 1 93 ? -3.042 -9.682 -4.525 1.00 96.25 93 CYS A CA 1
ATOM 679 C C . CYS A 1 93 ? -2.720 -10.033 -5.979 1.00 96.25 93 CYS A C 1
ATOM 681 O O . CYS A 1 93 ? -3.267 -10.996 -6.517 1.00 96.25 93 CYS A O 1
ATOM 683 N N . GLY A 1 94 ? -1.793 -9.297 -6.589 1.00 95.25 94 GLY A N 1
ATOM 684 C CA . GLY A 1 94 ? -1.324 -9.549 -7.952 1.00 95.25 94 GLY A CA 1
ATOM 685 C C . GLY A 1 94 ? 0.127 -9.124 -8.139 1.00 95.25 94 GLY A C 1
ATOM 686 O O . GLY A 1 94 ? 0.580 -8.176 -7.501 1.00 95.25 94 GLY A O 1
ATOM 687 N N . ILE A 1 95 ? 0.859 -9.840 -8.994 1.00 96.12 95 ILE A N 1
ATOM 688 C CA . ILE A 1 95 ? 2.262 -9.540 -9.300 1.00 96.12 95 ILE A CA 1
ATOM 689 C C . ILE A 1 95 ? 2.332 -8.342 -10.249 1.00 96.12 95 ILE A C 1
ATOM 691 O O . ILE A 1 95 ? 1.616 -8.290 -11.247 1.00 96.12 95 ILE A O 1
ATOM 695 N N . VAL A 1 96 ? 3.243 -7.413 -9.966 1.00 96.19 96 VAL A N 1
ATOM 696 C CA . VAL A 1 96 ? 3.594 -6.322 -10.876 1.00 96.19 96 VAL A CA 1
ATOM 697 C C . VAL A 1 96 ? 4.497 -6.889 -11.967 1.00 96.19 96 VAL A C 1
ATOM 699 O O . VAL A 1 96 ? 5.691 -7.115 -11.752 1.00 96.19 96 VAL A O 1
ATOM 702 N N . ALA A 1 97 ? 3.911 -7.167 -13.127 1.00 96.88 97 ALA A N 1
ATOM 703 C CA . ALA A 1 97 ? 4.606 -7.702 -14.289 1.00 96.88 97 ALA A CA 1
ATOM 704 C C . ALA A 1 97 ? 4.902 -6.606 -15.320 1.00 96.88 97 ALA A C 1
ATOM 706 O O . ALA A 1 97 ? 4.254 -5.562 -15.351 1.00 96.88 97 ALA A O 1
ATOM 707 N N . ILE A 1 98 ? 5.885 -6.866 -16.177 1.00 96.69 98 ILE A N 1
ATOM 708 C CA . ILE A 1 98 ? 6.189 -6.012 -17.326 1.00 96.69 98 ILE A CA 1
ATOM 709 C C . ILE A 1 98 ? 5.126 -6.254 -18.402 1.00 96.69 98 ILE A C 1
ATOM 711 O O . ILE A 1 98 ? 4.812 -7.404 -18.711 1.00 96.69 98 ILE A O 1
ATOM 715 N N . SER A 1 99 ? 4.611 -5.175 -18.987 1.00 94.69 99 SER A N 1
ATOM 716 C CA . SER A 1 99 ? 3.739 -5.194 -20.165 1.00 94.69 99 SER A CA 1
ATOM 717 C C . SER A 1 99 ? 4.382 -4.433 -21.329 1.00 94.69 99 SER A C 1
ATOM 719 O O . SER A 1 99 ? 5.264 -3.601 -21.107 1.00 94.69 99 SER A O 1
ATOM 721 N N . ALA A 1 100 ? 3.953 -4.752 -22.552 1.00 87.69 100 ALA A N 1
ATOM 722 C CA . ALA A 1 100 ? 4.408 -4.123 -23.794 1.00 87.69 100 ALA A CA 1
ATOM 723 C C . ALA A 1 100 ? 3.653 -2.824 -24.106 1.00 87.69 100 ALA A C 1
ATOM 725 O O . ALA A 1 100 ? 2.483 -2.716 -23.673 1.00 87.69 100 ALA A O 1
#

pLDDT: mean 93.11, std 8.83, range [45.69, 98.56]

InterPro domains:
  IPR001424 Superoxide dismutase, copper/zinc binding domain [PF00080] (3-96)
  IPR001424 Superoxide dismutase, copper/zinc binding domain [PR00068] (24-33)
  IPR001424 Superoxide dismutase, copper/zinc binding domain [PR00068] (43-65)
  IPR001424 Superoxide dismutase, copper/zinc binding domain [PR00068] (71-97)
  IPR018152 Superoxide dismutase, copper/zinc, binding site [PS00332] (85-96)
  IPR024134 Superoxide dismutase (Cu/Zn) / superoxide dismutase copper chaperone [PTHR10003] (3-98)
  IPR036423 Superoxide dismutase-like, copper/zinc binding domain superfamily [G3DSA:2.60.40.200] (1-100)
  IPR036423 Superoxide dismutase-like, copper/zinc binding domain superfamily [SSF49329] (2-97)

Radius of gyration: 13.83 Å; chains: 1; bounding box: 39×30×46 Å